Protein AF-A0A096BE92-F1 (afdb_monomer)

Sequence (104 aa):
MYLIENIDSEQVRVCLDIGHALAYSKLTLKEWIIGLKSHIEYIHLHWNNRQNDSHSIPSDEELALLSQILIENDITPIITLEYRVDDIVKEVNRVRKAFDEIII

Mean predicted aligned error: 3.68 Å

InterPro domains:
  IPR0362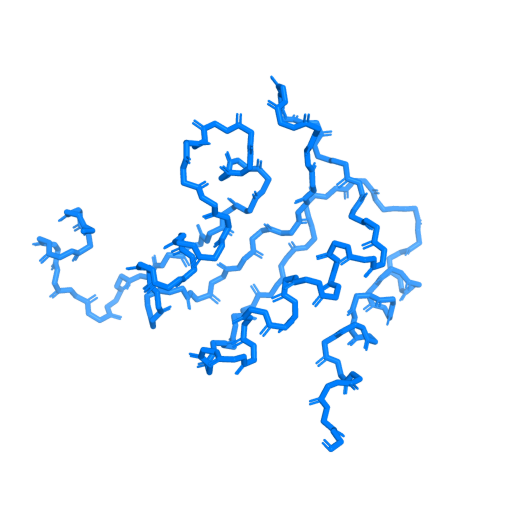37 Xylose isomerase-like superfamily [SSF51658] (2-90)

Foldseek 3Di:
DPPCVVVVDPVAADADEQQCCLQPPPDDSLCVCLVRQPRHAHYADAHDPNHDSPRHHDDLVRLLVVLVSCVVRVHDHHYDRRHDDPDPVVSVVSSVCSNVVPPD

Secondary structure (DSSP, 8-state):
-HHHHHH--TT--EEEEHHHHHHH-SS-HHHHHHHHGGGEEEEEE-B--SSS---BPPPHHHHHHHHHHHHHTT--PEEEE-S--S-HHHHHHHHHHHHHTT--

pLDDT: mean 92.35, std 9.98, range [35.47, 98.31]

Nearest PDB structures (foldseek):
  5h6h-assembly2_B  TM=6.989E-01  e=3.376E-02  Thermotoga maritima MSB8
  3cqi-assembly1_B  TM=6.536E-01  e=3.603E-02  Escherichia coli
  4kw2-assembly1_A  TM=6.306E-01  e=1.833E-01  Parabacteroides distasonis ATCC 8503
  3kru-assembly1_A  TM=4.401E-01  e=8.738E-01  Thermoanaerobacter pseudethanolicus ATCC 33223
  6z6h-assembly1_B  TM=4.218E-01  e=5.404E+00  Saccharomyces cerevisiae S288C

Solvent-accessible surface area (backbone atoms only — not comparable to full-atom values): 6128 Å² total; per-residue (Å²): 108,68,70,63,68,71,65,68,46,94,89,60,68,35,71,46,49,48,21,57,41,54,29,74,46,94,58,53,72,65,54,52,50,65,70,47,43,91,38,45,49,30,29,40,46,31,25,43,90,46,77,44,90,68,39,33,79,64,51,73,68,55,42,39,51,52,34,50,53,30,62,80,65,77,51,86,53,51,76,42,82,51,46,91,69,92,54,63,70,62,49,54,52,54,54,47,48,46,65,58,72,79,77,124

Organism: NCBI:txid1156417

Radius of gyration: 13.97 Å; Cα contacts (8 Å, |Δi|>4): 135; chains: 1; bounding box: 36×29×36 Å

Structure (mmCIF, N/CA/C/O backbone):
data_AF-A0A096BE92-F1
#
_entry.id   AF-A0A096BE92-F1
#
loop_
_atom_site.group_PDB
_atom_site.id
_atom_site.type_symbol
_atom_site.label_atom_id
_atom_site.label_alt_id
_atom_site.label_comp_id
_atom_site.label_asym_id
_atom_site.label_entity_id
_atom_site.label_seq_id
_atom_site.pdbx_PDB_ins_code
_atom_site.Cartn_x
_atom_site.Cartn_y
_atom_site.Cartn_z
_atom_site.occupancy
_atom_site.B_iso_or_equiv
_atom_site.auth_seq_id
_atom_site.auth_comp_id
_atom_site.auth_asym_id
_atom_site.auth_atom_id
_atom_site.pdbx_PDB_model_num
ATOM 1 N N . MET A 1 1 ? -10.067 8.753 13.301 1.00 79.75 1 MET A N 1
ATOM 2 C CA . MET A 1 1 ? -10.513 7.904 12.184 1.00 79.75 1 MET A CA 1
ATOM 3 C C . MET A 1 1 ? -12.037 7.819 12.208 1.00 79.75 1 MET A C 1
ATOM 5 O O . MET A 1 1 ? -12.608 6.745 12.341 1.00 79.75 1 MET A O 1
ATOM 9 N N . TYR A 1 2 ? -12.711 8.973 12.085 1.00 87.81 2 TYR A N 1
ATOM 10 C CA . TYR A 1 2 ? -14.051 9.163 12.660 1.00 87.81 2 TYR A CA 1
ATOM 11 C C . TYR A 1 2 ? -15.092 8.137 12.191 1.00 87.81 2 TYR A C 1
ATOM 13 O O . TYR A 1 2 ? -15.789 7.568 13.019 1.00 87.81 2 TYR A O 1
ATOM 21 N N . LEU A 1 3 ? -15.183 7.853 10.889 1.00 91.38 3 LEU A N 1
ATOM 22 C CA . LEU A 1 3 ? -16.184 6.908 10.376 1.00 91.38 3 LEU A CA 1
ATOM 23 C C . LEU A 1 3 ? -15.980 5.485 10.911 1.00 91.38 3 LEU A C 1
ATOM 25 O O . LEU A 1 3 ? -16.936 4.864 11.358 1.00 91.38 3 LEU A O 1
ATOM 29 N N . ILE A 1 4 ? -14.743 4.990 10.905 1.00 91.44 4 ILE A N 1
ATOM 30 C CA . ILE A 1 4 ? -14.411 3.629 11.351 1.00 91.44 4 ILE A CA 1
ATOM 31 C C . ILE A 1 4 ? -14.666 3.501 12.856 1.00 91.44 4 ILE A C 1
ATOM 33 O O . ILE A 1 4 ? -15.319 2.558 13.291 1.00 91.44 4 ILE A O 1
ATOM 37 N N . GLU A 1 5 ? -14.216 4.496 13.625 1.00 88.56 5 GLU A N 1
ATOM 38 C CA . GLU A 1 5 ? -14.384 4.559 15.083 1.00 88.56 5 GLU A CA 1
ATOM 39 C C . GLU A 1 5 ? -15.859 4.642 15.502 1.00 88.56 5 GLU A C 1
ATOM 41 O O . GLU A 1 5 ? -16.213 4.142 16.561 1.00 88.56 5 GLU A O 1
ATOM 46 N N . ASN A 1 6 ? -16.727 5.263 14.693 1.00 94.38 6 ASN A N 1
ATOM 47 C CA . ASN A 1 6 ? -18.159 5.359 15.004 1.00 94.38 6 ASN A CA 1
ATOM 48 C C . ASN A 1 6 ? -18.958 4.134 14.551 1.00 94.38 6 ASN A C 1
ATOM 50 O O . ASN A 1 6 ? -20.006 3.859 15.129 1.00 94.38 6 ASN A O 1
ATOM 54 N N . ILE A 1 7 ? -18.513 3.428 13.507 1.00 95.12 7 ILE A N 1
ATOM 55 C CA . ILE A 1 7 ? -19.160 2.174 13.105 1.00 95.12 7 ILE A CA 1
ATOM 56 C C . ILE A 1 7 ? -18.809 1.052 14.091 1.00 95.12 7 ILE A C 1
ATOM 58 O O . ILE A 1 7 ? -19.662 0.206 14.344 1.00 95.12 7 ILE A O 1
ATOM 62 N N . ASP A 1 8 ? -17.584 1.061 14.634 1.00 90.50 8 ASP A N 1
ATOM 63 C CA . ASP A 1 8 ? -17.104 0.148 15.685 1.00 90.50 8 ASP A CA 1
ATOM 64 C C . ASP A 1 8 ? -17.485 -1.320 15.427 1.00 90.50 8 ASP A C 1
ATOM 66 O O . ASP A 1 8 ? -18.168 -1.987 16.204 1.00 90.50 8 ASP A O 1
ATOM 70 N N . SER A 1 9 ? -17.107 -1.816 14.246 1.00 93.81 9 SER A N 1
ATOM 71 C CA . SER A 1 9 ? -17.449 -3.164 13.807 1.00 93.81 9 SER A CA 1
ATOM 72 C C . SER A 1 9 ? -16.242 -3.882 13.235 1.00 93.81 9 SER A C 1
ATOM 74 O O . SER A 1 9 ? -15.577 -3.388 12.325 1.00 93.81 9 SER A O 1
ATOM 76 N N . GLU A 1 10 ? -16.029 -5.117 13.686 1.00 90.88 10 GLU A N 1
ATOM 77 C CA . GLU A 1 10 ? -15.007 -6.009 13.135 1.00 90.88 10 GLU A CA 1
ATOM 78 C C . GLU A 1 10 ? -15.259 -6.384 11.667 1.00 90.88 10 GLU A C 1
ATOM 80 O O . GLU A 1 10 ? -14.339 -6.849 10.999 1.00 90.88 10 GLU A O 1
ATOM 85 N N . GLN A 1 11 ? -16.470 -6.162 11.147 1.00 94.00 11 GLN A N 1
ATOM 86 C CA . GLN A 1 11 ? -16.808 -6.393 9.738 1.00 94.00 11 GLN A CA 1
ATOM 87 C C . GLN A 1 11 ? -16.419 -5.219 8.831 1.00 94.00 11 GLN A C 1
ATOM 89 O O . GLN A 1 11 ? -16.534 -5.322 7.611 1.00 94.00 11 GLN A O 1
ATOM 94 N N . VAL A 1 12 ? -15.964 -4.101 9.406 1.00 94.56 12 VAL A N 1
ATOM 95 C CA . VAL A 1 12 ? -15.496 -2.942 8.650 1.00 94.56 12 VAL A CA 1
ATOM 96 C C . VAL A 1 12 ? -13.974 -2.922 8.619 1.00 94.56 12 VAL A C 1
ATOM 98 O O . VAL A 1 12 ? -13.283 -3.020 9.637 1.00 94.56 12 VAL A O 1
ATOM 101 N N . ARG A 1 13 ? -13.457 -2.789 7.402 1.00 94.56 13 ARG A N 1
ATOM 102 C CA . ARG A 1 13 ? -12.043 -2.636 7.077 1.00 94.56 13 ARG A CA 1
ATOM 103 C C . ARG A 1 13 ? -11.883 -1.564 6.008 1.00 94.56 13 ARG A C 1
ATOM 105 O O . ARG A 1 13 ? -12.855 -1.140 5.385 1.00 94.56 13 ARG A O 1
ATOM 112 N N . VAL A 1 14 ? -10.650 -1.128 5.812 1.00 96.38 14 VAL A N 1
ATOM 113 C CA . VAL A 1 14 ? -10.270 -0.081 4.873 1.00 96.38 14 VAL A CA 1
ATOM 114 C C . VAL A 1 14 ? -9.460 -0.681 3.739 1.00 96.38 14 VAL A C 1
ATOM 116 O O . VAL A 1 14 ? -8.490 -1.407 3.959 1.00 96.38 14 VAL A O 1
ATOM 119 N N . CYS A 1 15 ? -9.865 -0.328 2.524 1.00 97.56 15 CYS A N 1
ATOM 120 C CA . CYS A 1 15 ? -8.993 -0.362 1.366 1.00 97.56 15 CYS A CA 1
ATOM 121 C C . CYS A 1 15 ? -8.315 1.004 1.259 1.00 97.56 15 CYS A C 1
ATOM 123 O O . CYS A 1 15 ? -8.991 2.003 1.007 1.00 97.56 15 CYS A O 1
ATOM 125 N N . LEU A 1 16 ? -7.010 1.066 1.526 1.00 97.69 16 LEU A N 1
ATOM 126 C CA . LEU A 1 16 ? -6.245 2.298 1.382 1.00 97.69 16 LEU A CA 1
ATOM 127 C C . LEU A 1 16 ? -5.745 2.413 -0.056 1.00 97.69 16 LEU A C 1
ATOM 129 O O . LEU A 1 16 ? -4.896 1.642 -0.495 1.00 97.69 16 LEU A O 1
ATOM 133 N N . ASP A 1 17 ? -6.237 3.420 -0.760 1.00 97.75 17 ASP A N 1
ATOM 134 C CA . ASP A 1 17 ? -5.660 3.860 -2.021 1.00 97.75 17 ASP A CA 1
ATOM 135 C C . ASP A 1 17 ? -4.479 4.802 -1.742 1.00 97.75 17 ASP A C 1
ATOM 137 O O . ASP A 1 17 ? -4.645 5.912 -1.217 1.00 97.75 17 ASP A O 1
ATOM 141 N N . ILE A 1 18 ? -3.260 4.341 -2.039 1.00 96.75 18 ILE A N 1
ATOM 142 C CA . ILE A 1 18 ? -2.056 5.117 -1.719 1.00 96.75 18 ILE A CA 1
ATOM 143 C C . ILE A 1 18 ? -1.836 6.261 -2.705 1.00 96.75 18 ILE A C 1
ATOM 145 O O . ILE A 1 18 ? -1.284 7.295 -2.321 1.00 96.75 18 ILE A O 1
ATOM 149 N N . GLY A 1 19 ? -2.261 6.114 -3.960 1.00 96.12 19 GLY A N 1
ATOM 150 C CA . GLY A 1 19 ? -2.065 7.157 -4.950 1.00 96.12 19 GLY A CA 1
ATOM 151 C C . GLY A 1 19 ? -2.982 8.343 -4.676 1.00 96.12 19 GLY A C 1
ATOM 152 O O . GLY A 1 19 ? -2.532 9.491 -4.761 1.00 96.12 19 GLY A O 1
ATOM 153 N N . HIS A 1 20 ? -4.223 8.101 -4.250 1.00 96.00 20 HIS A N 1
ATOM 154 C CA . HIS A 1 20 ? -5.145 9.139 -3.775 1.00 96.00 20 HIS A CA 1
ATOM 155 C C . HIS A 1 20 ? -4.612 9.819 -2.519 1.00 96.00 20 HIS A C 1
ATOM 157 O O . HIS A 1 20 ? -4.617 11.051 -2.432 1.00 96.00 20 HIS A O 1
ATOM 163 N N . ALA A 1 21 ? -4.099 9.037 -1.562 1.00 95.00 21 ALA A N 1
ATOM 164 C CA . ALA A 1 21 ? -3.494 9.576 -0.349 1.00 95.00 21 ALA A CA 1
ATOM 165 C C . ALA A 1 21 ? -2.336 10.538 -0.672 1.00 95.00 21 ALA A C 1
ATOM 167 O O . ALA A 1 21 ? -2.268 11.626 -0.098 1.00 95.00 21 ALA A O 1
ATOM 168 N N . LEU A 1 22 ? -1.472 10.179 -1.627 1.00 94.31 22 LEU A N 1
ATOM 169 C CA . LEU A 1 22 ? -0.349 11.007 -2.078 1.00 94.31 22 LEU A CA 1
ATOM 170 C C . LEU A 1 22 ? -0.777 12.231 -2.898 1.00 94.31 22 LEU A C 1
ATOM 172 O O . LEU A 1 22 ? -0.118 13.268 -2.823 1.00 94.31 22 LEU A O 1
ATOM 176 N N . ALA A 1 23 ? -1.840 12.116 -3.697 1.00 93.88 23 ALA A N 1
ATOM 177 C CA . ALA A 1 23 ? -2.322 13.194 -4.558 1.00 93.88 23 ALA A CA 1
ATOM 178 C C . ALA A 1 23 ? -3.094 14.275 -3.795 1.00 93.88 23 ALA A C 1
ATOM 180 O O . ALA A 1 23 ? -2.976 15.455 -4.124 1.00 93.88 23 ALA A O 1
ATOM 181 N N . TYR A 1 24 ? -3.877 13.885 -2.786 1.00 94.31 24 TYR A N 1
ATOM 182 C CA . TYR A 1 24 ? -4.909 14.761 -2.225 1.00 94.31 24 TYR A CA 1
ATOM 183 C C . TYR A 1 24 ? -4.785 15.030 -0.727 1.00 94.31 24 TYR A C 1
ATOM 185 O O . TYR A 1 24 ? -5.432 15.952 -0.222 1.00 94.31 24 TYR A O 1
ATOM 193 N N . SER A 1 25 ? -3.959 14.277 0.001 1.00 93.62 25 SER A N 1
ATOM 194 C CA . SER A 1 25 ? -3.763 14.517 1.429 1.00 93.62 25 SER A CA 1
ATOM 195 C C . SER A 1 25 ? -2.571 15.424 1.713 1.00 93.62 25 SER A C 1
ATOM 197 O O . SER A 1 25 ? -1.565 15.431 1.009 1.00 93.62 25 SER A O 1
ATOM 199 N N . LYS A 1 26 ? -2.673 16.168 2.816 1.00 93.69 26 LYS A N 1
ATOM 200 C CA . LYS A 1 26 ? -1.525 16.843 3.438 1.00 93.69 26 LYS A CA 1
ATOM 201 C C . LYS A 1 26 ? -0.727 15.908 4.350 1.00 93.69 26 LYS A C 1
ATOM 203 O O . LYS A 1 26 ? 0.386 16.257 4.726 1.00 93.69 26 LYS A O 1
ATOM 208 N N . LEU A 1 27 ? -1.310 14.767 4.720 1.00 95.44 27 LEU A N 1
ATOM 209 C CA . LEU A 1 27 ? -0.637 13.727 5.488 1.00 95.44 27 LEU A CA 1
ATOM 210 C C . LEU A 1 27 ? 0.284 12.924 4.575 1.00 95.44 27 LEU A C 1
ATOM 212 O O . LEU A 1 27 ? -0.031 12.647 3.418 1.00 95.44 27 LEU A O 1
ATOM 216 N N . THR A 1 28 ? 1.412 12.516 5.129 1.00 94.81 28 THR A N 1
ATOM 217 C CA . THR A 1 28 ? 2.323 11.561 4.513 1.00 94.81 28 THR A CA 1
ATOM 218 C C . THR A 1 28 ? 1.688 10.173 4.427 1.00 94.81 28 THR A C 1
ATOM 220 O O . THR A 1 28 ? 0.776 9.824 5.180 1.00 94.81 28 THR A O 1
ATOM 223 N N . LEU A 1 29 ? 2.219 9.336 3.533 1.00 94.94 29 LEU A N 1
ATOM 224 C CA . LEU A 1 29 ? 1.806 7.936 3.421 1.00 94.94 29 LEU A CA 1
ATOM 225 C C . LEU A 1 29 ? 1.985 7.180 4.751 1.00 94.94 29 LEU A C 1
ATOM 227 O O . LEU A 1 29 ? 1.104 6.427 5.155 1.00 94.94 29 LEU A O 1
ATOM 231 N N . LYS A 1 30 ? 3.083 7.443 5.476 1.00 96.12 30 LYS A N 1
ATOM 232 C CA . LYS A 1 30 ? 3.346 6.849 6.796 1.00 96.12 30 LYS A CA 1
ATOM 233 C C . LYS A 1 30 ? 2.288 7.250 7.826 1.00 96.12 30 LYS A C 1
ATOM 235 O O . LYS A 1 30 ? 1.819 6.392 8.562 1.00 96.12 30 LYS A O 1
ATOM 240 N N . GLU A 1 31 ? 1.869 8.515 7.856 1.00 97.06 31 GLU A N 1
ATOM 241 C CA . GLU A 1 31 ? 0.803 8.970 8.762 1.00 97.06 31 GLU A CA 1
ATOM 242 C C . GLU A 1 31 ? -0.545 8.304 8.461 1.00 97.06 31 GLU A C 1
ATOM 244 O O . GLU A 1 31 ? -1.242 7.912 9.395 1.00 97.06 31 GLU A O 1
ATOM 249 N N . TRP A 1 32 ? -0.901 8.117 7.185 1.00 96.75 32 TRP A N 1
ATOM 250 C CA . TRP A 1 32 ? -2.108 7.368 6.817 1.00 96.75 32 TRP A CA 1
ATOM 251 C C . TRP A 1 32 ? -2.043 5.908 7.251 1.00 96.75 32 TRP A C 1
ATOM 253 O O . TRP A 1 32 ? -2.982 5.418 7.877 1.00 96.75 32 TRP A O 1
ATOM 263 N N . ILE A 1 33 ? -0.935 5.231 6.945 1.00 96.12 33 ILE A N 1
ATOM 264 C CA . ILE A 1 33 ? -0.758 3.814 7.267 1.00 96.12 33 ILE A CA 1
ATOM 265 C C . ILE A 1 33 ? -0.789 3.597 8.784 1.00 96.12 33 ILE A C 1
ATOM 267 O O . ILE A 1 33 ? -1.522 2.736 9.261 1.00 96.12 33 ILE A O 1
ATOM 271 N N . ILE A 1 34 ? -0.078 4.421 9.559 1.00 95.00 34 ILE A N 1
ATOM 272 C CA . ILE A 1 34 ? -0.076 4.342 11.029 1.00 95.00 34 ILE A CA 1
ATOM 273 C C . ILE A 1 34 ? -1.443 4.713 11.610 1.00 95.00 34 ILE A C 1
ATOM 275 O O . ILE A 1 34 ? -1.891 4.091 12.570 1.00 95.00 34 ILE A O 1
ATOM 279 N N . GLY A 1 35 ? -2.112 5.723 11.051 1.00 94.06 35 GLY A N 1
ATOM 280 C CA . GLY A 1 35 ? -3.413 6.177 11.537 1.00 94.06 35 GLY A CA 1
ATOM 281 C C . GLY A 1 35 ? -4.534 5.161 11.310 1.00 94.06 35 GLY A C 1
ATOM 282 O O . GLY A 1 35 ? -5.452 5.082 12.121 1.00 94.06 35 GLY A O 1
ATOM 283 N N . LEU A 1 36 ? -4.463 4.386 10.224 1.00 94.56 36 LEU A N 1
ATOM 284 C CA . LEU A 1 36 ? -5.415 3.316 9.912 1.00 94.56 36 LEU A CA 1
ATOM 285 C C . LEU A 1 36 ? -5.020 1.974 10.549 1.00 94.56 36 LEU A C 1
ATOM 287 O O . LEU A 1 36 ? -5.898 1.209 10.946 1.00 94.56 36 LEU A O 1
ATOM 291 N N . LYS A 1 37 ? -3.718 1.699 10.674 1.00 89.25 37 LYS A N 1
ATOM 292 C CA . LYS A 1 37 ? -3.128 0.516 11.315 1.00 89.25 37 LYS A CA 1
ATOM 293 C C . LYS A 1 37 ? -3.839 -0.787 10.918 1.00 89.25 37 LYS A C 1
ATOM 295 O O . LYS A 1 37 ? -3.947 -1.104 9.738 1.00 89.25 37 LYS A O 1
ATOM 300 N N . SER A 1 38 ? -4.368 -1.515 11.902 1.00 86.81 38 SER A N 1
ATOM 301 C CA . SER A 1 38 ? -5.043 -2.806 11.755 1.00 86.81 38 SER A CA 1
ATOM 302 C C . SER A 1 38 ? -6.398 -2.728 11.053 1.00 86.81 38 SER A C 1
ATOM 304 O O . SER A 1 38 ? -7.024 -3.760 10.834 1.00 86.81 38 SER A O 1
ATOM 306 N N . HIS A 1 39 ? -6.891 -1.530 10.723 1.00 93.88 39 HIS A N 1
ATOM 307 C CA . HIS A 1 39 ? -8.084 -1.398 9.895 1.00 93.88 39 HIS A CA 1
ATOM 308 C C . HIS A 1 39 ? -7.782 -1.563 8.405 1.00 93.88 39 HIS A C 1
ATOM 310 O O . HIS A 1 39 ? -8.728 -1.776 7.651 1.00 93.88 39 HIS A O 1
ATOM 316 N N . ILE A 1 40 ? -6.520 -1.473 7.965 1.00 96.56 40 ILE A N 1
ATOM 317 C CA . ILE A 1 40 ? -6.154 -1.714 6.563 1.00 96.56 40 ILE A CA 1
ATOM 318 C C . ILE A 1 40 ? -6.209 -3.216 6.285 1.00 96.56 40 ILE A C 1
ATOM 320 O O . ILE A 1 40 ? -5.452 -3.983 6.868 1.00 96.56 40 ILE A O 1
ATOM 324 N N . GLU A 1 41 ? -7.074 -3.611 5.357 1.00 96.25 41 GLU A N 1
ATOM 325 C CA . GLU A 1 41 ? -7.144 -4.984 4.838 1.00 96.25 41 GLU A CA 1
ATOM 326 C C . GLU A 1 41 ? -6.615 -5.051 3.403 1.00 96.25 41 GLU A C 1
ATOM 328 O O . GLU A 1 41 ? -5.940 -6.003 3.018 1.00 96.25 41 GLU A O 1
ATOM 333 N N . TYR A 1 42 ? -6.879 -4.004 2.619 1.00 97.69 42 TYR A N 1
ATOM 334 C CA . TYR A 1 42 ? -6.485 -3.916 1.219 1.00 97.69 42 TYR A CA 1
ATOM 335 C C . TYR A 1 42 ? -5.689 -2.642 0.961 1.00 97.69 42 TYR A C 1
ATOM 337 O O . TYR A 1 42 ? -5.926 -1.602 1.582 1.00 97.69 42 TYR A O 1
ATOM 345 N N . ILE A 1 43 ? -4.776 -2.721 0.001 1.00 98.06 43 ILE A N 1
ATOM 346 C CA . ILE A 1 43 ? -4.115 -1.566 -0.593 1.00 98.06 43 ILE A CA 1
ATOM 347 C C . ILE A 1 43 ? -4.338 -1.594 -2.100 1.00 98.06 43 ILE A C 1
ATOM 349 O O . ILE A 1 43 ? -4.016 -2.583 -2.760 1.00 98.06 43 ILE A O 1
ATOM 353 N N . HIS A 1 44 ? -4.837 -0.487 -2.643 1.00 98.31 44 HIS A N 1
ATOM 354 C CA . HIS A 1 44 ? -4.706 -0.204 -4.065 1.00 98.31 44 HIS A CA 1
ATOM 355 C C . HIS A 1 44 ? -3.350 0.456 -4.295 1.00 98.31 44 HIS A C 1
ATOM 357 O O . HIS A 1 44 ? -3.046 1.526 -3.760 1.00 98.31 44 HIS A O 1
ATOM 363 N N . LEU A 1 45 ? -2.502 -0.244 -5.040 1.00 98.00 45 LEU A N 1
ATOM 364 C CA . LEU A 1 45 ? -1.149 0.162 -5.356 1.00 98.00 45 LEU A CA 1
ATOM 365 C C . LEU A 1 45 ? -1.147 0.827 -6.720 1.00 98.00 45 LEU A C 1
ATOM 367 O O . LEU A 1 45 ? -1.290 0.168 -7.744 1.00 98.00 45 LEU A O 1
ATOM 371 N N . HIS A 1 46 ? -0.906 2.124 -6.701 1.00 97.31 46 HIS A N 1
ATOM 372 C CA . HIS A 1 46 ? -0.432 2.917 -7.818 1.00 97.31 46 HIS A CA 1
ATOM 373 C C . HIS A 1 46 ? 0.266 4.146 -7.249 1.00 97.31 46 HIS A C 1
ATOM 375 O O . HIS A 1 46 ? 0.201 4.409 -6.046 1.00 97.31 46 HIS A O 1
ATOM 381 N N . TRP A 1 47 ? 0.947 4.905 -8.094 1.00 95.75 47 TRP A N 1
ATOM 382 C CA . TRP A 1 47 ? 1.600 6.134 -7.672 1.00 95.75 47 TRP A CA 1
ATOM 383 C C . TRP A 1 47 ? 1.061 7.348 -8.403 1.00 95.75 47 TRP A C 1
ATOM 385 O O . TRP A 1 47 ? 0.370 7.222 -9.412 1.00 95.75 47 TRP A O 1
ATOM 395 N N . ASN A 1 48 ? 1.389 8.529 -7.881 1.00 90.62 48 ASN A N 1
ATOM 396 C CA . ASN A 1 48 ? 0.987 9.816 -8.426 1.00 90.62 48 ASN A CA 1
ATOM 397 C C . ASN A 1 48 ? 2.082 10.864 -8.188 1.00 90.62 48 ASN A C 1
ATOM 399 O O . ASN A 1 48 ? 2.762 10.866 -7.164 1.00 90.62 48 ASN A O 1
ATOM 403 N N . ASN A 1 49 ? 2.195 11.844 -9.085 1.00 81.25 49 ASN A N 1
ATOM 404 C CA . ASN A 1 49 ? 3.137 12.969 -8.966 1.00 81.25 49 ASN A CA 1
ATOM 405 C C . ASN A 1 49 ? 2.684 14.063 -7.968 1.00 81.25 49 ASN A C 1
ATOM 407 O O . ASN A 1 49 ? 3.143 15.204 -8.048 1.00 81.25 49 ASN A O 1
ATOM 411 N N . ARG A 1 50 ? 1.761 13.729 -7.057 1.00 81.00 50 ARG A N 1
ATOM 412 C CA . ARG A 1 50 ? 1.095 14.637 -6.106 1.00 81.00 50 ARG A CA 1
ATOM 413 C C . ARG A 1 50 ? 0.260 15.768 -6.726 1.00 81.00 50 ARG A C 1
ATOM 415 O O . ARG A 1 50 ? -0.040 16.740 -6.039 1.00 81.00 50 ARG A O 1
ATOM 422 N N . GLN A 1 51 ? -0.089 15.684 -8.011 1.00 80.38 51 GLN A N 1
ATOM 423 C CA . GLN A 1 51 ? -0.887 16.720 -8.688 1.00 80.38 51 GLN A CA 1
ATOM 424 C C . GLN A 1 51 ? -2.258 16.216 -9.135 1.00 80.38 51 GLN A C 1
ATOM 426 O O . GLN A 1 51 ? -3.210 16.992 -9.187 1.00 80.38 51 GLN A O 1
ATOM 431 N N . ASN A 1 52 ? -2.364 14.936 -9.487 1.00 87.62 52 ASN A N 1
ATOM 432 C CA . ASN A 1 52 ? -3.593 14.332 -9.982 1.00 87.62 52 ASN A CA 1
ATOM 433 C C . ASN A 1 52 ? -3.609 12.819 -9.738 1.00 87.62 52 ASN A C 1
ATOM 435 O O . ASN A 1 52 ? -2.622 12.241 -9.280 1.00 87.62 52 ASN A O 1
ATOM 439 N N . ASP A 1 53 ? -4.741 12.207 -10.074 1.00 93.25 53 ASP A N 1
ATOM 440 C CA . ASP A 1 53 ? -4.921 10.765 -10.055 1.00 93.25 53 ASP A CA 1
ATOM 441 C C . ASP A 1 53 ? -4.449 10.119 -11.371 1.00 93.25 53 ASP A C 1
ATOM 443 O O . ASP A 1 53 ? -5.234 9.804 -12.260 1.00 93.25 53 ASP A O 1
ATOM 447 N N . SER A 1 54 ? -3.129 10.027 -11.540 1.00 92.75 54 SER A N 1
ATOM 448 C CA . SER A 1 54 ? -2.462 9.560 -12.765 1.00 92.75 54 SER A CA 1
ATOM 449 C C . SER A 1 54 ? -2.387 8.043 -12.939 1.00 92.75 54 SER A C 1
ATOM 451 O O . SER A 1 54 ? -2.154 7.601 -14.063 1.00 92.75 54 SER A O 1
ATOM 453 N N . HIS A 1 55 ? -2.525 7.262 -11.860 1.00 95.81 55 HIS A N 1
ATOM 454 C CA . HIS A 1 55 ? -2.384 5.794 -11.884 1.00 95.81 55 HIS A CA 1
ATOM 455 C C . HIS A 1 55 ? -1.030 5.365 -12.473 1.00 95.81 55 HIS A C 1
ATOM 457 O O . HIS A 1 55 ? -0.937 4.503 -13.349 1.00 95.81 55 HIS A O 1
ATOM 463 N N . SER A 1 56 ? 0.043 6.026 -12.026 1.00 95.75 56 SER A N 1
ATOM 464 C CA . SER A 1 56 ? 1.400 5.773 -12.513 1.00 95.75 56 SER A CA 1
ATOM 465 C C . SER A 1 56 ? 1.978 4.494 -11.905 1.00 95.75 56 SER A C 1
ATOM 467 O O . SER A 1 56 ? 1.683 4.146 -10.761 1.00 95.75 56 SER A O 1
ATOM 469 N N . ILE A 1 57 ? 2.848 3.820 -12.661 1.00 96.88 57 ILE A N 1
ATOM 470 C CA . ILE A 1 57 ? 3.605 2.661 -12.171 1.00 96.88 57 ILE A CA 1
ATOM 471 C C . ILE A 1 57 ? 4.576 3.146 -11.079 1.00 96.88 57 ILE A C 1
ATOM 473 O O . ILE A 1 57 ? 5.348 4.067 -11.359 1.00 96.88 57 ILE A O 1
ATOM 477 N N . PRO A 1 58 ? 4.578 2.550 -9.872 1.00 96.81 58 PRO A N 1
ATOM 478 C CA . PRO A 1 58 ? 5.511 2.933 -8.817 1.00 96.81 58 PRO A CA 1
ATOM 479 C C . PRO A 1 58 ? 6.950 2.525 -9.162 1.00 96.81 58 PRO A C 1
ATOM 481 O O . PRO A 1 58 ? 7.187 1.432 -9.695 1.00 96.81 58 PRO A O 1
ATOM 484 N N . SER A 1 59 ? 7.918 3.373 -8.819 1.00 96.69 59 SER A N 1
ATOM 485 C CA . SER A 1 59 ? 9.346 3.049 -8.907 1.00 96.69 59 SER A CA 1
ATOM 486 C C . SER A 1 59 ? 9.751 1.985 -7.878 1.00 96.69 59 SER A C 1
ATOM 488 O O . SER A 1 59 ? 9.005 1.681 -6.945 1.00 96.69 59 SER A O 1
ATOM 490 N N . ASP A 1 60 ? 10.938 1.396 -8.036 1.00 96.06 60 ASP A N 1
ATOM 491 C CA . ASP A 1 60 ? 11.451 0.425 -7.061 1.00 96.06 60 ASP A CA 1
ATOM 492 C C . ASP A 1 60 ? 11.705 1.087 -5.691 1.00 96.06 60 ASP A C 1
ATOM 494 O O . ASP A 1 60 ? 11.454 0.476 -4.655 1.00 96.06 60 ASP A O 1
ATOM 498 N N . GLU A 1 61 ? 12.121 2.359 -5.663 1.00 95.81 61 GLU A N 1
ATOM 499 C CA . GLU A 1 61 ? 12.281 3.128 -4.422 1.00 95.81 61 GLU A CA 1
ATOM 500 C C . GLU A 1 61 ? 10.941 3.399 -3.726 1.00 95.81 61 GLU A C 1
ATOM 502 O O . GLU A 1 61 ? 10.856 3.362 -2.498 1.00 95.81 61 GLU A O 1
ATOM 507 N N . GLU A 1 62 ? 9.882 3.658 -4.495 1.00 96.44 62 GLU A N 1
ATOM 508 C CA . GLU A 1 62 ? 8.531 3.884 -3.970 1.00 96.44 62 GLU A CA 1
ATOM 509 C C . GLU A 1 62 ? 7.937 2.595 -3.388 1.00 96.44 62 GLU A C 1
ATOM 511 O O . GLU A 1 62 ? 7.339 2.618 -2.308 1.00 96.44 62 GLU A O 1
ATOM 516 N N . LEU A 1 63 ? 8.172 1.455 -4.050 1.00 96.94 63 LEU A N 1
ATOM 517 C CA . LEU A 1 63 ? 7.829 0.136 -3.518 1.00 96.94 63 LEU A CA 1
ATOM 518 C C . LEU A 1 63 ? 8.610 -0.181 -2.238 1.00 96.94 63 LEU A C 1
ATOM 520 O O . LEU A 1 63 ? 8.011 -0.630 -1.261 1.00 96.94 63 LEU A O 1
ATOM 524 N N . ALA A 1 64 ? 9.918 0.089 -2.214 1.00 96.00 64 ALA A N 1
ATOM 525 C CA . ALA A 1 64 ? 10.753 -0.121 -1.033 1.00 96.00 64 ALA A CA 1
ATOM 526 C C . ALA A 1 64 ? 10.292 0.743 0.153 1.00 96.00 64 ALA A C 1
ATOM 528 O O . ALA A 1 64 ? 10.209 0.249 1.276 1.00 96.00 64 ALA A O 1
ATOM 529 N N . LEU A 1 65 ? 9.921 2.005 -0.096 1.00 95.81 65 LEU A N 1
ATOM 530 C CA . LEU A 1 65 ? 9.355 2.892 0.921 1.00 95.81 65 LEU A CA 1
ATOM 531 C C . LEU A 1 65 ? 8.051 2.329 1.502 1.00 95.81 65 LEU A C 1
ATOM 533 O O . LEU A 1 65 ? 7.891 2.289 2.721 1.00 95.81 65 LEU A O 1
ATOM 537 N N . LEU A 1 66 ? 7.114 1.907 0.646 1.00 96.44 66 LEU A N 1
ATOM 538 C CA . LEU A 1 66 ? 5.853 1.313 1.096 1.00 96.44 66 LEU A CA 1
ATOM 539 C C . LEU A 1 66 ? 6.105 0.036 1.908 1.00 96.44 66 LEU A C 1
ATOM 541 O O . LEU A 1 66 ? 5.570 -0.100 3.007 1.00 96.44 66 LEU A O 1
ATOM 545 N N . SER A 1 67 ? 6.949 -0.858 1.392 1.00 95.88 67 SER A N 1
ATOM 546 C CA . SER A 1 67 ? 7.339 -2.111 2.044 1.00 95.88 67 SER A CA 1
ATOM 547 C C . SER A 1 67 ? 7.931 -1.869 3.433 1.00 95.88 67 SER A C 1
ATOM 549 O O . SER A 1 67 ? 7.447 -2.426 4.419 1.00 95.88 67 SER A O 1
ATOM 551 N N . GLN A 1 68 ? 8.881 -0.937 3.547 1.00 95.69 68 GLN A N 1
ATOM 552 C CA . GLN A 1 68 ? 9.475 -0.552 4.825 1.00 95.69 68 GLN A CA 1
ATOM 553 C C . GLN A 1 68 ? 8.419 -0.057 5.822 1.00 95.69 68 GLN A C 1
ATOM 555 O O . GLN A 1 68 ? 8.415 -0.488 6.973 1.00 95.69 68 GLN A O 1
ATOM 560 N N . ILE A 1 69 ? 7.507 0.828 5.400 1.00 95.62 69 ILE A N 1
ATOM 561 C CA . ILE A 1 69 ? 6.464 1.351 6.293 1.00 95.62 69 ILE A CA 1
ATOM 562 C C . ILE A 1 69 ? 5.546 0.222 6.777 1.00 95.62 69 ILE A C 1
ATOM 564 O O . ILE A 1 69 ? 5.215 0.191 7.961 1.00 95.62 69 ILE A O 1
ATOM 568 N N . LEU A 1 70 ? 5.127 -0.691 5.899 1.00 94.75 70 LEU A N 1
ATOM 569 C CA . LEU A 1 70 ? 4.242 -1.796 6.278 1.00 94.75 70 LEU A CA 1
ATOM 570 C C . LEU A 1 70 ? 4.918 -2.752 7.270 1.00 94.75 70 LEU A C 1
ATOM 572 O O . LEU A 1 70 ? 4.314 -3.097 8.285 1.00 94.75 70 LEU A O 1
ATOM 576 N N . ILE A 1 71 ? 6.185 -3.101 7.032 1.00 92.69 71 ILE A N 1
ATOM 577 C CA . ILE A 1 71 ? 6.951 -4.018 7.888 1.00 92.69 71 ILE A CA 1
ATOM 578 C C . ILE A 1 71 ? 7.254 -3.399 9.252 1.00 92.69 71 ILE A C 1
ATOM 580 O O . ILE A 1 71 ? 7.022 -4.038 10.275 1.00 92.69 71 ILE A O 1
ATOM 584 N N . GLU A 1 72 ? 7.695 -2.137 9.295 1.00 93.38 72 GLU A N 1
ATOM 585 C CA . GLU A 1 72 ? 7.951 -1.418 10.555 1.00 93.38 72 GLU A CA 1
ATOM 586 C C . GLU A 1 72 ? 6.712 -1.334 11.462 1.00 93.38 72 GLU A C 1
ATOM 588 O O . GLU A 1 72 ? 6.847 -1.103 12.664 1.00 93.38 72 GLU A O 1
ATOM 593 N N . ASN A 1 73 ? 5.511 -1.480 10.894 1.00 92.50 73 ASN A N 1
ATOM 594 C CA . ASN A 1 73 ? 4.244 -1.336 11.606 1.00 92.50 73 ASN A CA 1
ATOM 595 C C . ASN A 1 73 ? 3.439 -2.640 11.712 1.00 92.50 73 ASN A C 1
ATOM 597 O O . ASN A 1 73 ? 2.320 -2.587 12.222 1.00 92.50 73 ASN A O 1
ATOM 601 N N . ASP A 1 74 ? 4.004 -3.776 11.285 1.00 92.75 74 ASP A N 1
ATOM 602 C CA . ASP A 1 74 ? 3.366 -5.102 11.320 1.00 92.75 74 ASP A CA 1
ATOM 603 C C . ASP A 1 74 ? 2.000 -5.130 10.597 1.00 92.75 74 ASP A C 1
ATOM 605 O O . ASP A 1 74 ? 0.988 -5.598 11.119 1.00 92.75 74 ASP A O 1
ATOM 609 N N . ILE A 1 75 ? 1.949 -4.552 9.389 1.00 93.06 75 ILE A N 1
ATOM 610 C CA . ILE A 1 75 ? 0.737 -4.467 8.559 1.00 93.06 75 ILE A CA 1
ATOM 611 C C . ILE A 1 75 ? 0.922 -5.337 7.316 1.00 93.06 75 ILE A C 1
ATOM 613 O O . ILE A 1 75 ? 1.862 -5.149 6.548 1.00 93.06 75 ILE A O 1
ATOM 617 N N . THR A 1 76 ? -0.006 -6.268 7.090 1.00 93.69 76 THR A N 1
ATOM 618 C CA . THR A 1 76 ? 0.064 -7.270 6.012 1.00 93.69 76 THR A CA 1
ATOM 619 C C . THR A 1 76 ? -1.195 -7.240 5.132 1.00 93.69 76 THR A C 1
ATOM 621 O O . THR A 1 76 ? -2.034 -8.135 5.207 1.00 93.69 76 THR A O 1
ATOM 624 N N . PRO A 1 77 ? -1.375 -6.197 4.299 1.00 95.38 77 PRO A N 1
ATOM 625 C CA . PRO A 1 77 ? -2.584 -6.030 3.507 1.00 95.38 77 PRO A CA 1
ATOM 626 C C . PRO A 1 77 ? -2.530 -6.844 2.208 1.00 95.38 77 PRO A C 1
ATOM 628 O O . PRO A 1 77 ? -1.459 -7.160 1.685 1.00 95.38 77 PRO A O 1
ATOM 631 N N . ILE A 1 78 ? -3.695 -7.101 1.618 1.00 96.12 78 ILE A N 1
ATOM 632 C CA . ILE A 1 78 ? -3.791 -7.595 0.243 1.00 96.12 78 ILE A CA 1
ATOM 633 C C . ILE A 1 78 ? -3.514 -6.430 -0.713 1.00 96.12 78 ILE A C 1
ATOM 635 O O . ILE A 1 78 ? -4.242 -5.437 -0.730 1.00 96.12 78 ILE A O 1
ATOM 639 N N . ILE A 1 79 ? -2.472 -6.557 -1.533 1.00 96.69 79 ILE A N 1
ATOM 640 C CA . ILE A 1 79 ? -2.072 -5.529 -2.500 1.00 96.69 79 ILE A CA 1
ATOM 641 C C . ILE A 1 79 ? -2.710 -5.811 -3.864 1.00 96.69 79 ILE A C 1
ATOM 643 O O . ILE A 1 79 ? -2.518 -6.881 -4.442 1.00 96.69 79 ILE A O 1
ATOM 647 N N . THR A 1 80 ? -3.429 -4.824 -4.396 1.00 96.75 80 THR A N 1
ATOM 648 C CA . THR A 1 80 ? -4.038 -4.839 -5.734 1.00 96.75 80 THR A CA 1
ATOM 649 C C . THR A 1 80 ? -3.333 -3.823 -6.625 1.00 96.75 80 THR A C 1
ATOM 651 O O . THR A 1 80 ? -3.196 -2.669 -6.234 1.00 96.75 80 THR A O 1
ATOM 654 N N . LEU A 1 81 ? -2.878 -4.229 -7.813 1.00 97.62 81 LEU A N 1
ATOM 655 C CA . LEU A 1 81 ? -2.232 -3.320 -8.768 1.00 97.62 81 LEU A CA 1
ATOM 656 C C . LEU A 1 81 ? -3.299 -2.496 -9.501 1.00 97.62 81 LEU A C 1
ATOM 658 O O . LEU A 1 81 ? -4.131 -3.073 -10.201 1.00 97.62 81 LEU A O 1
ATOM 662 N N . GLU A 1 82 ? -3.261 -1.171 -9.370 1.00 97.06 82 GLU A N 1
ATOM 663 C CA . GLU A 1 82 ? -4.217 -0.246 -9.999 1.00 97.06 82 GLU A CA 1
ATOM 664 C C . GLU A 1 82 ? -3.514 0.702 -10.980 1.00 97.06 82 GLU A C 1
ATOM 666 O O . GLU A 1 82 ? -3.508 1.921 -10.861 1.00 97.06 82 GLU A O 1
ATOM 671 N N . TYR A 1 83 ? -2.847 0.123 -11.968 1.00 96.75 83 TYR A N 1
ATOM 672 C CA . TYR A 1 83 ? -2.214 0.863 -13.053 1.00 96.75 83 TYR A CA 1
ATOM 673 C C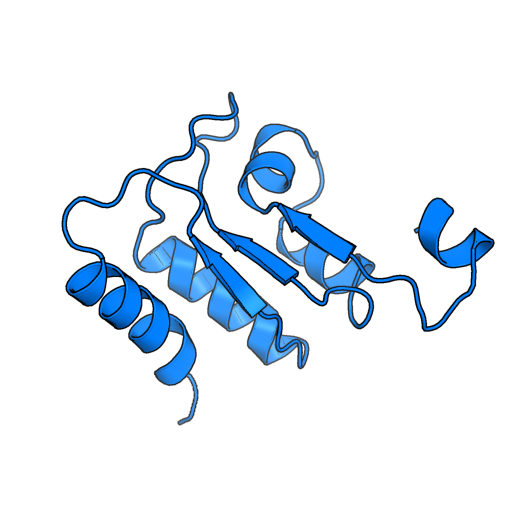 . TYR A 1 83 ? -2.130 -0.02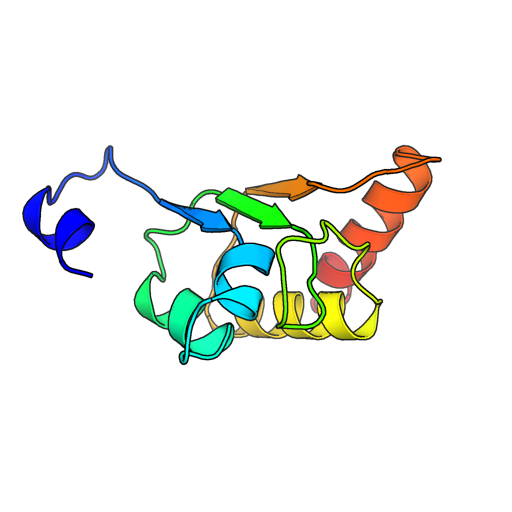0 -14.288 1.00 96.75 83 TYR A C 1
ATOM 675 O O . TYR A 1 83 ? -2.339 -1.236 -14.240 1.00 96.75 83 TYR A O 1
ATOM 683 N N . ARG A 1 84 ? -1.833 0.588 -15.436 1.00 96.12 84 ARG A N 1
ATOM 684 C CA . ARG A 1 84 ? -1.663 -0.170 -16.673 1.00 96.12 84 ARG A CA 1
ATOM 685 C C . ARG A 1 84 ? -0.416 -1.047 -16.578 1.00 96.12 84 ARG A C 1
ATOM 687 O O . ARG A 1 84 ? 0.687 -0.545 -16.382 1.00 96.12 84 ARG A O 1
ATOM 694 N N . VAL A 1 85 ? -0.603 -2.345 -16.794 1.00 96.44 85 VAL A N 1
ATOM 695 C CA . VAL A 1 85 ? 0.468 -3.342 -16.801 1.00 96.44 85 VAL A CA 1
ATOM 696 C C . VAL A 1 85 ? 0.494 -4.044 -18.151 1.00 96.44 85 VAL A C 1
ATOM 698 O O . VAL A 1 85 ? -0.517 -4.594 -18.584 1.00 96.44 85 VAL A O 1
ATOM 701 N N . ASP A 1 86 ? 1.653 -4.037 -18.806 1.00 95.81 86 ASP A N 1
ATOM 702 C CA . ASP A 1 86 ? 1.830 -4.717 -20.094 1.00 95.81 86 ASP A CA 1
ATOM 703 C C . ASP A 1 86 ? 2.172 -6.210 -19.915 1.00 95.81 86 ASP A C 1
ATOM 705 O O . ASP A 1 86 ? 1.654 -7.055 -20.642 1.00 95.81 86 ASP A O 1
ATOM 709 N N . ASP A 1 87 ? 3.006 -6.550 -18.922 1.00 97.50 87 ASP A N 1
ATOM 710 C CA . ASP A 1 87 ? 3.351 -7.929 -18.543 1.00 97.50 87 ASP A CA 1
ATOM 711 C C . ASP A 1 87 ? 3.040 -8.157 -17.060 1.00 97.50 87 ASP A C 1
ATOM 713 O O . ASP A 1 87 ? 3.804 -7.775 -16.168 1.00 97.50 87 ASP A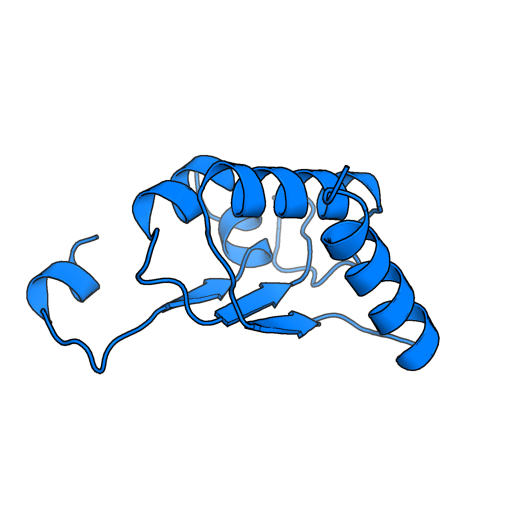 O 1
ATOM 717 N N . ILE A 1 88 ? 1.890 -8.785 -16.803 1.00 96.12 88 ILE A N 1
ATOM 718 C CA . ILE A 1 88 ? 1.380 -8.995 -15.446 1.00 96.12 88 ILE A CA 1
ATOM 719 C C . ILE A 1 88 ? 2.259 -9.927 -14.614 1.00 96.12 88 ILE A C 1
ATOM 721 O O . ILE A 1 88 ? 2.408 -9.719 -13.413 1.00 96.12 88 ILE A O 1
ATOM 725 N N . VAL A 1 89 ? 2.879 -10.935 -15.231 1.00 97.44 89 VAL A N 1
ATOM 726 C CA . VAL A 1 89 ? 3.710 -11.900 -14.501 1.00 97.44 89 VAL A CA 1
ATOM 727 C C . VAL A 1 89 ? 4.996 -11.222 -14.050 1.00 97.44 89 VAL A C 1
ATOM 729 O O . VAL A 1 89 ? 5.391 -11.350 -12.890 1.00 97.44 89 VAL A O 1
ATOM 732 N N . LYS A 1 90 ? 5.631 -10.465 -14.951 1.00 97.38 90 LYS A N 1
ATOM 733 C CA . LYS A 1 90 ? 6.828 -9.690 -14.626 1.00 97.38 90 LYS A CA 1
ATOM 734 C C . LYS A 1 90 ? 6.550 -8.673 -13.522 1.00 97.38 90 LYS A C 1
ATOM 736 O O . LYS A 1 90 ? 7.342 -8.575 -12.587 1.00 97.38 90 LYS A O 1
ATOM 741 N N . GLU A 1 91 ? 5.439 -7.949 -13.613 1.00 97.06 91 GLU A N 1
ATOM 742 C CA . GLU A 1 91 ? 5.125 -6.892 -12.655 1.00 97.06 91 GLU A CA 1
ATOM 743 C C . GLU A 1 91 ? 4.777 -7.442 -11.271 1.00 97.06 91 GLU A C 1
ATOM 745 O O . GLU A 1 91 ? 5.314 -6.967 -10.274 1.00 97.06 91 GLU A O 1
ATOM 750 N N . VAL A 1 92 ? 3.973 -8.507 -11.192 1.00 96.25 92 VAL A N 1
ATOM 751 C CA . VAL A 1 92 ? 3.691 -9.177 -9.912 1.00 96.25 92 VAL A CA 1
ATOM 752 C C . VAL A 1 92 ? 4.981 -9.677 -9.259 1.00 96.25 92 VAL A C 1
ATOM 754 O O . VAL A 1 92 ? 5.143 -9.539 -8.049 1.00 96.25 92 VAL A O 1
ATOM 757 N N . ASN A 1 93 ? 5.922 -10.221 -10.037 1.00 96.25 93 ASN A N 1
ATOM 758 C CA . ASN A 1 93 ? 7.214 -10.657 -9.503 1.00 96.25 93 ASN A CA 1
ATOM 759 C C . ASN A 1 93 ? 8.080 -9.479 -9.028 1.00 96.25 93 ASN A C 1
ATOM 761 O O . ASN A 1 93 ? 8.734 -9.601 -7.994 1.00 96.25 93 ASN A O 1
ATOM 765 N N . ARG A 1 94 ? 8.071 -8.342 -9.741 1.00 95.88 94 ARG A N 1
ATOM 766 C CA . ARG A 1 94 ? 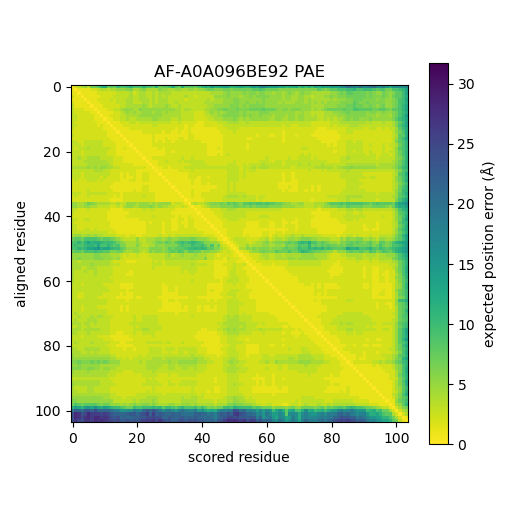8.773 -7.115 -9.320 1.00 95.88 94 ARG A CA 1
ATOM 767 C C . ARG A 1 94 ? 8.222 -6.594 -7.996 1.00 95.88 94 ARG A C 1
ATOM 769 O O . ARG A 1 94 ? 8.995 -6.334 -7.081 1.00 95.88 94 ARG A O 1
ATOM 776 N N . VAL A 1 95 ? 6.898 -6.496 -7.890 1.00 95.94 95 VAL A N 1
ATOM 777 C CA . VAL A 1 95 ? 6.222 -6.043 -6.673 1.00 95.94 95 VAL A CA 1
ATOM 778 C C . VAL A 1 95 ? 6.528 -6.998 -5.522 1.00 95.94 95 VAL A C 1
ATOM 780 O O . VAL A 1 95 ? 7.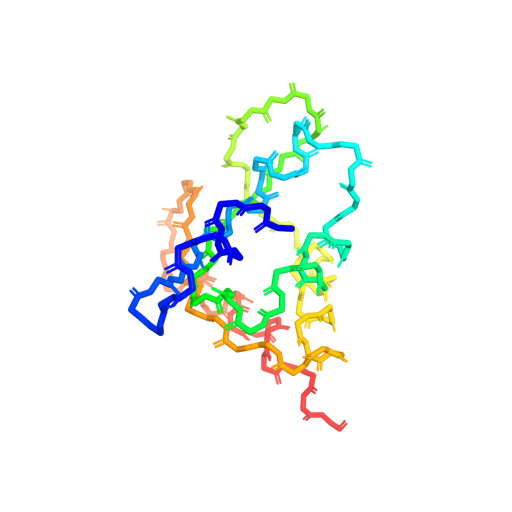040 -6.547 -4.508 1.00 95.94 95 VAL A O 1
ATOM 783 N N . ARG A 1 96 ? 6.334 -8.315 -5.689 1.00 94.31 96 ARG A N 1
ATOM 784 C CA . ARG A 1 96 ? 6.655 -9.316 -4.649 1.00 94.31 96 ARG A CA 1
ATOM 785 C C . ARG A 1 96 ? 8.082 -9.204 -4.135 1.00 94.31 96 ARG A C 1
ATOM 787 O O . ARG A 1 96 ? 8.275 -9.156 -2.930 1.00 94.31 96 ARG A O 1
ATOM 794 N N . LYS A 1 97 ? 9.060 -9.069 -5.033 1.00 93.44 97 LYS A N 1
ATOM 795 C CA . LYS A 1 97 ? 10.468 -8.902 -4.660 1.00 93.44 97 LYS A CA 1
ATOM 796 C C . LYS A 1 97 ? 10.666 -7.751 -3.662 1.00 93.44 97 LYS A C 1
ATOM 798 O O . LYS A 1 97 ? 11.358 -7.934 -2.669 1.00 93.44 97 LYS A O 1
ATOM 803 N N . ALA A 1 98 ? 10.009 -6.609 -3.868 1.00 90.69 98 ALA A N 1
ATOM 804 C CA . ALA A 1 98 ? 10.110 -5.469 -2.955 1.00 90.69 98 ALA A CA 1
ATOM 805 C C . ALA A 1 98 ? 9.510 -5.732 -1.555 1.00 90.69 98 ALA A C 1
ATOM 807 O O . ALA A 1 98 ? 9.924 -5.098 -0.584 1.00 90.69 98 ALA A 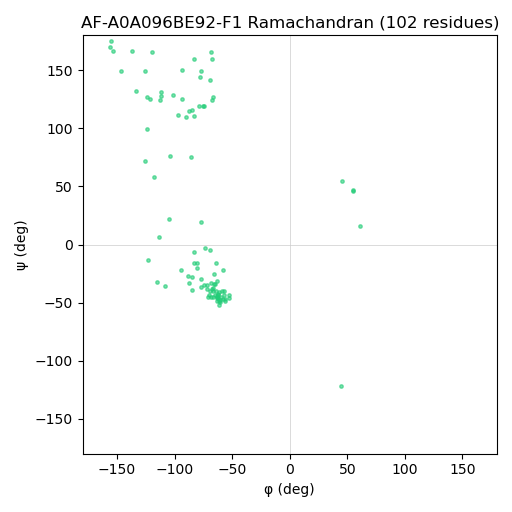O 1
ATOM 808 N N . PHE A 1 99 ? 8.551 -6.656 -1.436 1.00 86.19 99 PHE A N 1
ATOM 809 C CA . PHE A 1 99 ? 7.930 -7.046 -0.162 1.00 86.19 99 PHE A CA 1
ATOM 810 C C . PHE A 1 99 ? 8.582 -8.283 0.485 1.00 86.19 99 PHE A C 1
ATOM 812 O O . PHE A 1 99 ? 8.498 -8.435 1.699 1.00 86.19 99 PHE A O 1
ATOM 819 N N . ASP A 1 100 ? 9.282 -9.118 -0.289 1.00 80.81 100 ASP A N 1
ATOM 820 C CA . ASP A 1 100 ? 9.981 -10.318 0.195 1.00 80.81 100 ASP A CA 1
ATOM 821 C C . ASP A 1 100 ? 11.430 -10.026 0.655 1.00 80.81 100 ASP A C 1
ATOM 823 O O . ASP A 1 100 ? 11.960 -10.724 1.520 1.00 80.81 100 ASP A O 1
ATOM 827 N N . GLU A 1 101 ? 12.094 -8.996 0.110 1.00 60.72 101 GLU A N 1
ATOM 828 C CA . GLU A 1 101 ? 13.521 -8.698 0.368 1.00 60.72 101 GLU A CA 1
ATOM 829 C C . GLU A 1 101 ? 13.838 -8.110 1.759 1.00 60.72 101 GLU A C 1
ATOM 831 O O . GLU A 1 101 ? 15.008 -7.924 2.090 1.00 60.72 101 GLU A O 1
ATOM 836 N N . ILE A 1 102 ? 12.835 -7.858 2.604 1.00 52.97 102 ILE A N 1
ATOM 837 C CA . ILE A 1 102 ? 13.007 -7.272 3.950 1.00 52.97 102 ILE A CA 1
ATOM 838 C C . ILE A 1 102 ? 12.829 -8.343 5.055 1.00 52.97 102 ILE A C 1
ATOM 840 O O . ILE A 1 102 ? 12.567 -8.048 6.217 1.00 52.97 102 ILE A O 1
ATOM 844 N N . ILE A 1 103 ? 13.014 -9.621 4.710 1.00 40.88 103 ILE A N 1
ATOM 845 C CA . ILE A 1 103 ? 13.226 -10.710 5.675 1.00 40.88 103 ILE A CA 1
ATOM 846 C C . ILE A 1 103 ? 14.720 -11.070 5.660 1.00 40.88 103 ILE A C 1
ATOM 848 O O . ILE A 1 103 ? 15.126 -12.060 5.050 1.00 40.88 103 ILE A O 1
ATOM 852 N N . ILE A 1 104 ? 15.555 -10.238 6.291 1.00 35.47 104 ILE A N 1
ATOM 853 C CA . ILE A 1 104 ? 16.952 -10.567 6.634 1.00 35.47 104 ILE A CA 1
ATOM 854 C C . ILE A 1 104 ? 17.187 -10.228 8.101 1.00 35.47 104 ILE A C 1
ATOM 856 O O . ILE A 1 104 ? 16.881 -9.079 8.489 1.00 35.47 104 ILE A O 1
#

=== Feature glossary ===
Legend for the data blocks above and below:

— What the protein is —

The amino-acid sequence is the protein's primary structure: the linear order of residues from the N-terminus to the C-terminus, written in one-letter code. Everything else here — the 3D coordinates, the secondary structure, the domain annotations — is ultimately a consequence of this string.

Database cross-references. InterPro integrates a dozen domain/family signature databases into unified entries with residue-range hits. GO terms attach function/process/location labels with evidence codes. CATH codes position the fold in a four-level structural taxonomy. Organism is the NCBI-taxonomy species name.

— Where its atoms are —

The mmCIF block holds the 3D Cartesian coordinates of each backbone atom (N, Cα, C, O) in ångströms. mmCIF is the PDB's canonical archive format — a tagged-loop text representation of the atomic model.

The six renders are orthographic views along the three Cartesian axes in both directions. Representation (cartoon, sticks, or surface) and color scheme (sequence-rainbow or by-chain) vary across proteins so the training set covers all the common visualization conventions.

— Local backbone conformation —

Secondary structure is the local, repeating backbone conformation. DSSP classifies it into eight states by reading the hydrogen-bond network: three helix types (H, G, I), two β types (E, B), two non-regular types (T, S), and unstructured coil (-).

SS3 is a coarse helix/strand/coil call (letters a/b/c) made by the P-SEA algorithm from inter-Cα distances and dihedrals. It is less detailed than DSSP but needs only Cα positions.

Backbone dihedral angles. Every residue except chain termini has a φ 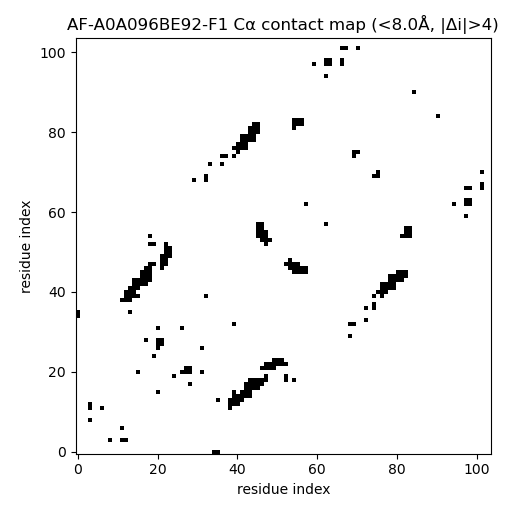(preceding-C → N → Cα → C) and a ψ (N → Cα → C → next-N). They are reported in degrees following the IUPAC sign convention. Secondary structure is essentially a statement about which (φ, ψ) basin each residue occupies.

— Global shape and packing —

The geometric summary reports three shape descri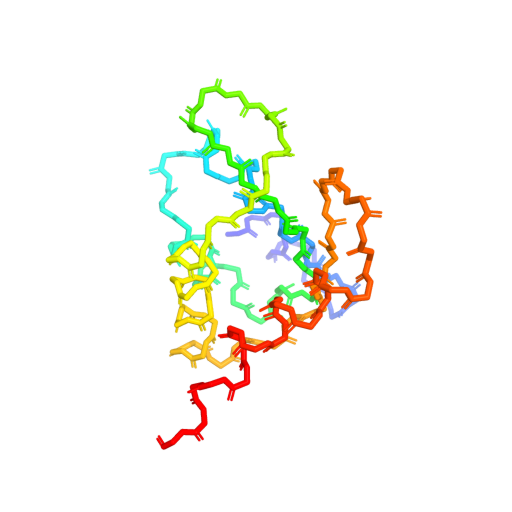ptors. Rg (radius of gyration) measures how spread out the Cα atoms are about their centre of mass; compact globular proteins have small Rg, elongated or unfolded ones large. Cα contacts (<8 Å, |i−j|>4) count long-range residue pairs in spatial proximity — high for tightly packed folds, near zero for rods or random coil. The bounding-box extents give the protein's footprint along x, y, z in Å.

Solvent accessibility: the surface area of each residue that a 1.4 Å water probe can touch, in Å². When only backbone atoms are present the absolute values are lower than full-atom SASA (side chains contribute most of the area) and are flagged as backbone-only.

Plot images: a contact map (which residues are close in 3D, as an N×N binary image), a Ramachandran scatter (backbone torsion angles, revealing secondary-structure composition at a glance), and — for AlphaFold structures — a PAE heatmap (pairwise prediction confidence).

— Structural neighborhood —

Foldseek's 3Di representation compresses backbone geometry into a per-residue letter drawn from a learned twenty-state alphabet. It captures the tertiary interaction pattern around each residue — which residues are packed against it in space, regardless of where they are in sequence.

Structural nearest neighbors (via Foldseek easy-search vs the PDB). Reported per hit: target PDB id, E-value, and alignment TM-score. A TM-score above ~0.5 is the conventional threshold for 'same fold'.

— Confidence and disorder —

pLDDT (predicted Local Distance Difference Test) is AlphaFold's per-residue confidence score, ranging from 0 to 100. Values above 90 indicate high confidence (typically well-packed cores); 70–90 is confident; 50–70 low confidence; below 50 usually means the region is disordered or the prediction is unreliable there. AlphaFold stores pLDDT in the mmCIF B-factor column.

For experimental (PDB) structures, the B-factor (temperature factor) quantifies the positional spread of each atom in the crystal — a combination of thermal vibration and static disorder — in units of Å². High B-factors mark flexible loops or poorly resolved regions; low B-factors mark the rigid, well-ordered core.

Predicted Aligned Error (PAE) is an AlphaFold confidence matrix: entry (i, j) is the expected error in the position of residue j, in ångströms, when the prediction is superimposed on the true structure at residue i. Low PAE within a block of residues means that block is internally rigid and well-predicted; high PAE between two blocks means their relative placement is uncertain even if each block individually is confident.